Protein AF-A0A7L5Y5X2-F1 (afdb_monomer_lite)

Radius of gyration: 14.34 Å; chains: 1; bounding box: 40×26×34 Å

Sequence (90 aa):
MNVLFPSGAAMLVRKHEFLAMGGFDPLMFMYHEDVDLGWRYWLRGQRVVMCPRSVVFHAFGGTTGVEHGVPGATSWAIGITSARSGRTTT

pLDDT: mean 78.74, std 18.49, range [37.25, 95.81]

Foldseek 3Di:
DFDQFADPQAEDEDPVVCVVLVHFDPVCPDPCSRNVSSNSCVVVQWTKDWDQVAWDFDQPDPVPVDGDPDPDGDIDTHIDYIDRVPDDDD

Secondary structure (DSSP, 8-state):
-B-S---GGG----HHHHHHTTSS-TT-SSSSHHHHHHHHHHHTT---B--TT-EEE--TTTTT------SS--EEE-------TT----

Structure (mmCIF, N/CA/C/O backbone):
data_AF-A0A7L5Y5X2-F1
#
_entry.id   AF-A0A7L5Y5X2-F1
#
loop_
_atom_site.group_PDB
_atom_site.id
_atom_site.type_symbol
_atom_site.label_atom_id
_atom_site.label_alt_id
_atom_site.label_comp_id
_atom_site.label_asym_id
_atom_site.label_entity_id
_atom_site.label_seq_id
_atom_site.pdbx_PDB_ins_code
_atom_site.Cartn_x
_atom_site.Cartn_y
_atom_site.Cartn_z
_atom_site.occupancy
_atom_site.B_iso_or_equiv
_atom_site.auth_seq_id
_atom_site.auth_comp_id
_atom_site.auth_asym_id
_atom_site.auth_atom_id
_atom_site.pdbx_PDB_model_num
ATOM 1 N N . MET A 1 1 ? -11.195 -13.665 -0.610 1.00 85.75 1 MET A N 1
ATOM 2 C CA . MET A 1 1 ? -10.537 -14.060 0.663 1.00 85.75 1 MET A CA 1
ATOM 3 C C . MET A 1 1 ? -9.886 -12.836 1.296 1.00 85.75 1 MET A C 1
ATOM 5 O O . MET A 1 1 ? -9.581 -11.912 0.551 1.00 85.75 1 MET A O 1
ATOM 9 N N . ASN A 1 2 ? -9.683 -12.801 2.616 1.00 92.50 2 ASN A N 1
ATOM 10 C CA . ASN A 1 2 ? -8.889 -11.735 3.239 1.00 92.50 2 ASN A CA 1
ATOM 11 C C . ASN A 1 2 ? -7.396 -12.000 2.994 1.00 92.50 2 ASN A C 1
ATOM 13 O O . ASN A 1 2 ? -6.970 -13.149 3.095 1.00 92.50 2 ASN A O 1
ATOM 17 N N . VAL A 1 3 ? -6.622 -10.960 2.696 1.00 91.75 3 VAL A N 1
ATOM 18 C CA . VAL A 1 3 ? -5.154 -11.026 2.585 1.00 91.75 3 VAL A CA 1
ATOM 19 C C . VAL A 1 3 ? -4.528 -9.861 3.348 1.00 91.75 3 VAL A C 1
ATOM 21 O O . VAL A 1 3 ? -5.217 -8.900 3.673 1.00 91.75 3 VAL A O 1
ATOM 24 N N . LEU A 1 4 ? -3.243 -9.944 3.688 1.00 92.00 4 LEU A N 1
ATOM 25 C CA . LEU A 1 4 ? -2.593 -8.927 4.526 1.00 92.00 4 LEU A CA 1
ATOM 26 C C . LEU A 1 4 ? -2.354 -7.611 3.777 1.00 92.00 4 LEU A C 1
ATOM 28 O O . LEU A 1 4 ? -2.460 -6.541 4.368 1.00 92.00 4 LEU A O 1
ATOM 32 N N . PHE A 1 5 ? -2.082 -7.693 2.478 1.00 92.31 5 PHE A N 1
ATOM 33 C CA . PHE A 1 5 ? -1.826 -6.547 1.616 1.00 92.31 5 PHE A CA 1
ATOM 34 C C . PHE A 1 5 ? -2.164 -6.874 0.152 1.00 92.31 5 PHE A C 1
ATOM 36 O O . PHE A 1 5 ? -2.178 -8.052 -0.223 1.00 92.31 5 PHE A O 1
ATOM 43 N N . PRO A 1 6 ? -2.495 -5.863 -0.667 1.00 89.94 6 PRO A N 1
ATOM 44 C CA . PRO A 1 6 ? -2.658 -6.014 -2.108 1.00 89.94 6 PRO A CA 1
ATOM 45 C C . PRO A 1 6 ? -1.305 -6.007 -2.821 1.00 89.94 6 PRO A C 1
ATOM 47 O O . PRO A 1 6 ? -0.306 -5.585 -2.257 1.00 89.94 6 PRO A O 1
ATOM 50 N N . SER A 1 7 ? -1.297 -6.382 -4.098 1.00 88.94 7 SER A N 1
ATOM 51 C CA . SER A 1 7 ? -0.210 -5.988 -4.994 1.00 88.94 7 SER A CA 1
ATOM 52 C C . SER A 1 7 ? -0.532 -4.625 -5.608 1.00 88.94 7 SER A C 1
ATOM 54 O O . SER A 1 7 ? -1.615 -4.459 -6.173 1.00 88.94 7 SER A O 1
ATOM 56 N N . GLY A 1 8 ? 0.399 -3.670 -5.549 1.00 87.69 8 GLY A N 1
ATOM 57 C CA . GLY A 1 8 ? 0.265 -2.340 -6.155 1.00 87.69 8 GLY A CA 1
ATOM 58 C C . GLY A 1 8 ? 0.007 -2.396 -7.665 1.00 87.69 8 GLY A C 1
ATOM 59 O O . GLY A 1 8 ? -0.727 -1.571 -8.204 1.00 87.69 8 GLY A O 1
ATOM 60 N N . ALA A 1 9 ? 0.496 -3.447 -8.325 1.00 87.81 9 ALA A N 1
ATOM 61 C CA . ALA A 1 9 ? 0.237 -3.765 -9.728 1.00 87.81 9 ALA A CA 1
ATOM 62 C C . ALA A 1 9 ? -1.237 -4.077 -10.057 1.00 87.81 9 ALA A C 1
ATOM 64 O O . ALA A 1 9 ? -1.652 -3.963 -11.210 1.00 87.81 9 ALA A O 1
ATOM 65 N N . ALA A 1 10 ? -2.019 -4.529 -9.074 1.00 88.81 10 ALA A N 1
ATOM 66 C CA . ALA A 1 10 ? -3.373 -5.045 -9.270 1.00 88.81 10 ALA A CA 1
ATOM 67 C C . ALA A 1 10 ? -4.282 -4.709 -8.074 1.00 88.81 10 ALA A C 1
ATOM 69 O O . ALA A 1 10 ? -4.987 -5.566 -7.529 1.00 88.81 10 ALA A O 1
ATOM 70 N N . MET A 1 11 ? -4.278 -3.440 -7.662 1.00 90.00 11 MET A N 1
ATOM 71 C CA . MET A 1 11 ? -5.105 -2.935 -6.568 1.00 90.00 11 MET A CA 1
ATOM 72 C C . MET A 1 11 ? -6.241 -2.050 -7.083 1.00 90.00 11 MET A C 1
ATOM 74 O O . MET A 1 11 ? -6.065 -1.228 -7.979 1.00 90.00 11 MET A O 1
ATOM 78 N N . LEU A 1 12 ? -7.404 -2.163 -6.443 1.00 91.44 12 LEU A N 1
ATOM 79 C CA . LEU A 1 12 ? -8.459 -1.157 -6.517 1.00 91.44 12 LEU A CA 1
ATOM 80 C C . LEU A 1 12 ? -8.678 -0.591 -5.115 1.00 91.44 12 LEU A C 1
ATOM 82 O O . LEU A 1 12 ? -8.476 -1.281 -4.126 1.00 91.44 12 LEU A O 1
ATOM 86 N N . VAL A 1 13 ? -9.058 0.675 -4.995 1.00 90.75 13 VAL A N 1
ATOM 87 C CA . VAL A 1 13 ? -9.368 1.270 -3.694 1.00 90.75 13 VAL A CA 1
ATOM 88 C C . VAL A 1 13 ? -10.337 2.425 -3.879 1.00 90.75 13 VAL A C 1
ATOM 90 O O . VAL A 1 13 ? -10.273 3.166 -4.862 1.00 90.75 13 VAL A O 1
ATOM 93 N N . ARG A 1 14 ? -11.265 2.606 -2.936 1.00 90.81 14 ARG A N 1
ATOM 94 C CA . ARG A 1 14 ? -12.134 3.785 -2.965 1.00 90.81 14 ARG A CA 1
ATOM 95 C C . ARG A 1 14 ? -11.294 5.019 -2.670 1.00 90.81 14 ARG A C 1
ATOM 97 O O . ARG A 1 14 ? -10.668 5.096 -1.616 1.00 90.81 14 ARG A O 1
ATOM 104 N N . LYS A 1 15 ? -11.347 6.011 -3.563 1.00 93.00 15 LYS A N 1
ATOM 105 C CA . LYS A 1 15 ? -10.568 7.256 -3.454 1.00 93.00 15 LYS A CA 1
ATOM 106 C C . LYS A 1 15 ? -10.645 7.888 -2.061 1.00 93.00 15 LYS A C 1
ATOM 108 O O . LYS A 1 15 ? -9.617 8.230 -1.496 1.00 93.00 15 LYS A O 1
ATOM 113 N N . HIS A 1 16 ? -11.845 8.017 -1.493 1.00 93.44 16 HIS A N 1
ATOM 114 C CA . HIS A 1 16 ? -12.011 8.643 -0.177 1.00 93.44 16 HIS A CA 1
ATOM 115 C C . HIS A 1 16 ? -11.346 7.848 0.956 1.00 93.44 16 HIS A C 1
ATOM 117 O O . HIS A 1 16 ? -10.864 8.450 1.907 1.00 93.44 16 HIS A O 1
ATOM 123 N N . GLU A 1 17 ? -11.286 6.517 0.864 1.00 92.56 17 GLU A N 1
ATOM 124 C CA . GLU A 1 17 ? -10.617 5.691 1.874 1.00 92.56 17 GLU A CA 1
ATOM 125 C C . GLU A 1 17 ? -9.103 5.757 1.721 1.00 92.56 17 GLU A C 1
ATOM 127 O O . GLU A 1 17 ? -8.411 5.936 2.714 1.00 92.56 17 GLU A O 1
ATOM 132 N N . PHE A 1 18 ? -8.598 5.721 0.484 1.00 94.12 18 PHE A N 1
ATOM 133 C CA . PHE A 1 18 ? -7.175 5.917 0.203 1.00 94.12 18 PHE A CA 1
ATOM 134 C C . PHE A 1 18 ? -6.673 7.261 0.739 1.00 94.12 18 PHE A C 1
ATOM 136 O O . PHE A 1 18 ? -5.664 7.317 1.440 1.00 94.12 18 PHE A O 1
ATOM 143 N N . LEU A 1 19 ? -7.422 8.337 0.485 1.00 95.38 19 LEU A N 1
ATOM 144 C CA . LEU A 1 19 ? -7.101 9.662 1.012 1.00 95.38 19 LEU A CA 1
ATOM 145 C C . LEU A 1 19 ? -7.223 9.720 2.541 1.00 95.38 19 LEU A C 1
ATOM 147 O O . LEU A 1 19 ? -6.365 10.313 3.185 1.00 95.38 19 LEU A O 1
ATOM 151 N N . ALA A 1 20 ? -8.216 9.054 3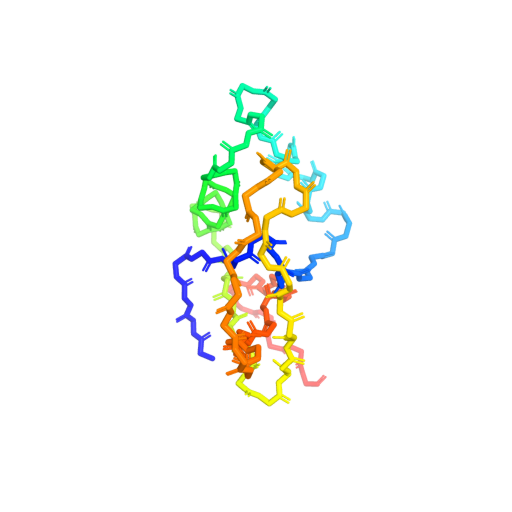.140 1.00 93.62 20 ALA A N 1
ATOM 152 C CA . ALA A 1 20 ? -8.328 8.950 4.598 1.00 93.62 20 ALA A CA 1
ATOM 153 C C . ALA A 1 20 ? -7.166 8.166 5.236 1.00 93.62 20 ALA A C 1
ATOM 155 O O . ALA A 1 20 ? -6.872 8.356 6.416 1.00 93.62 20 ALA A O 1
ATOM 156 N N . MET A 1 21 ? -6.491 7.297 4.474 1.00 93.88 21 MET A N 1
ATOM 157 C CA . MET A 1 21 ? -5.269 6.637 4.927 1.00 93.88 21 MET A CA 1
ATOM 158 C C . MET A 1 21 ? -4.033 7.548 4.867 1.00 93.88 21 MET A C 1
ATOM 160 O O . MET A 1 21 ? -3.035 7.206 5.498 1.00 93.88 21 MET A O 1
ATOM 164 N N . GLY A 1 22 ? -4.099 8.685 4.164 1.00 95.25 22 GLY A N 1
ATOM 165 C CA . GLY A 1 22 ? -2.948 9.538 3.845 1.00 95.25 22 GLY A CA 1
ATOM 166 C C . GLY A 1 22 ? -2.265 9.183 2.520 1.00 95.25 22 GLY A C 1
ATOM 167 O O . GLY A 1 22 ? -1.202 9.712 2.228 1.00 95.25 22 GLY A O 1
ATOM 168 N N . GLY A 1 23 ? -2.866 8.302 1.713 1.00 94.81 23 GLY A N 1
ATOM 169 C CA . GLY A 1 23 ? -2.269 7.799 0.478 1.00 94.81 23 GLY A CA 1
ATOM 170 C C . GLY A 1 23 ? -1.109 6.826 0.712 1.00 94.81 23 GLY A C 1
ATOM 171 O O . GLY A 1 23 ? -1.069 6.131 1.736 1.00 94.81 23 GLY A O 1
ATOM 172 N N . PHE A 1 24 ? -0.197 6.753 -0.259 1.00 95.19 24 PHE A N 1
ATOM 173 C CA . PHE A 1 24 ? 1.091 6.067 -0.117 1.00 95.19 24 PHE A CA 1
ATOM 174 C C . PHE A 1 24 ? 2.064 6.920 0.697 1.00 95.19 24 PHE A C 1
ATOM 176 O O . PHE A 1 24 ? 1.991 8.149 0.648 1.00 95.19 24 PHE A O 1
ATOM 183 N N . ASP A 1 25 ? 2.965 6.268 1.431 1.00 94.25 25 ASP A N 1
ATOM 184 C CA . ASP A 1 25 ? 4.040 6.965 2.133 1.00 94.25 25 ASP A CA 1
ATOM 185 C C . ASP A 1 25 ? 5.018 7.562 1.101 1.00 94.25 25 ASP A C 1
ATOM 187 O O . ASP A 1 25 ? 5.603 6.808 0.321 1.00 94.25 25 ASP A O 1
ATOM 191 N N . PRO A 1 26 ? 5.220 8.893 1.063 1.00 92.62 26 PRO A N 1
ATOM 192 C CA . PRO A 1 26 ? 6.127 9.524 0.105 1.00 92.62 26 PRO A CA 1
ATOM 193 C C . PRO A 1 26 ? 7.599 9.119 0.283 1.00 92.62 26 PRO A C 1
ATOM 195 O O . PRO A 1 26 ? 8.398 9.366 -0.618 1.00 92.62 26 PRO A O 1
ATOM 198 N N . LEU A 1 27 ? 7.975 8.509 1.414 1.00 93.94 27 LEU A N 1
ATOM 199 C CA . LEU A 1 27 ? 9.312 7.946 1.627 1.00 93.94 27 LEU A CA 1
ATOM 200 C C . LEU A 1 27 ? 9.506 6.599 0.909 1.00 93.94 27 LEU A C 1
ATOM 202 O O . LEU A 1 27 ? 10.643 6.164 0.722 1.00 93.94 27 LEU A O 1
ATOM 206 N N . MET A 1 28 ? 8.418 5.954 0.478 1.00 91.19 28 MET A N 1
ATOM 207 C CA . MET A 1 28 ? 8.418 4.694 -0.266 1.00 91.19 28 MET A CA 1
ATOM 208 C C . MET A 1 28 ? 8.175 4.981 -1.752 1.00 91.19 28 MET A C 1
ATOM 210 O O . MET A 1 28 ? 7.054 4.919 -2.249 1.00 91.19 28 MET A O 1
ATOM 214 N N . PHE A 1 29 ? 9.240 5.348 -2.469 1.00 79.81 29 PHE A N 1
ATOM 215 C CA . PHE A 1 29 ? 9.156 5.681 -3.897 1.00 79.81 29 PHE A CA 1
ATOM 216 C C . PHE A 1 29 ? 8.852 4.462 -4.784 1.00 79.81 29 PHE A C 1
ATOM 218 O O . PHE A 1 29 ? 8.110 4.579 -5.758 1.00 79.81 29 PHE A O 1
ATOM 225 N N . MET 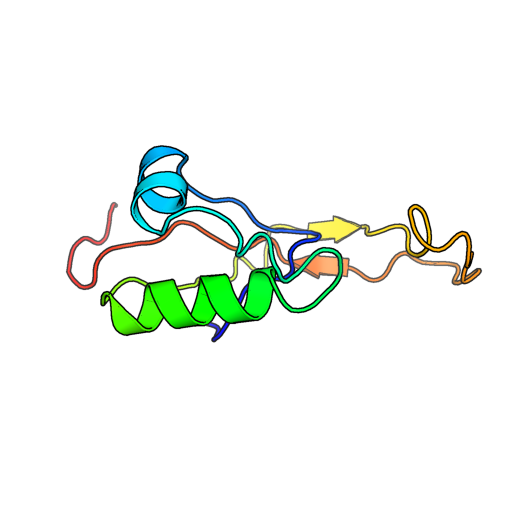A 1 30 ? 9.448 3.307 -4.473 1.00 83.19 30 MET A N 1
ATOM 226 C CA . MET A 1 30 ? 9.286 2.076 -5.242 1.00 83.19 30 MET A CA 1
ATOM 227 C C . MET A 1 30 ? 9.407 0.868 -4.312 1.00 83.19 30 MET A C 1
ATOM 229 O O . MET A 1 30 ? 10.448 0.695 -3.675 1.00 83.19 30 MET A O 1
ATOM 233 N N . TYR A 1 31 ? 8.367 0.033 -4.318 1.00 85.62 31 TYR A N 1
ATOM 234 C CA . TYR A 1 31 ? 8.178 -1.168 -3.505 1.00 85.62 31 TYR A CA 1
ATOM 235 C C . TYR A 1 31 ? 7.744 -0.919 -2.057 1.00 85.62 31 TYR A C 1
ATOM 237 O O . TYR A 1 31 ? 8.175 0.020 -1.390 1.00 85.62 31 TYR A O 1
ATOM 245 N N . HIS A 1 32 ? 6.943 -1.867 -1.562 1.00 92.88 32 HIS A N 1
ATOM 246 C CA . HIS A 1 32 ? 6.414 -1.954 -0.199 1.00 92.88 32 HIS A CA 1
ATOM 247 C C . HIS A 1 32 ? 5.375 -0.895 0.188 1.00 92.88 32 HIS A C 1
ATOM 249 O O . HIS A 1 32 ? 4.746 -1.041 1.238 1.00 92.88 32 HIS A O 1
ATOM 255 N N . GLU A 1 33 ? 5.118 0.107 -0.652 1.00 94.69 33 G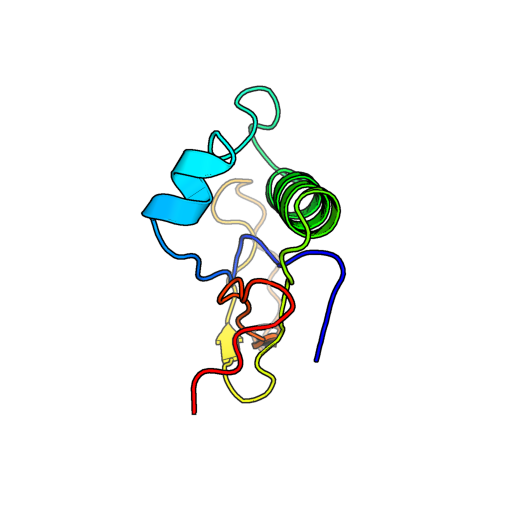LU A N 1
ATOM 256 C CA . GLU A 1 33 ? 4.079 1.110 -0.411 1.00 94.69 33 GLU A CA 1
ATOM 257 C C . GLU A 1 33 ? 2.670 0.491 -0.348 1.00 94.69 33 GLU A C 1
ATOM 259 O O . GLU A 1 33 ? 1.796 0.945 0.394 1.00 94.69 33 GLU A O 1
ATOM 264 N N . ASP A 1 34 ? 2.457 -0.586 -1.102 1.00 92.69 34 ASP A N 1
ATOM 265 C CA . ASP A 1 34 ? 1.244 -1.398 -1.123 1.00 92.69 34 ASP A CA 1
ATOM 266 C C . ASP A 1 34 ? 1.104 -2.282 0.129 1.00 92.69 34 ASP A C 1
ATOM 268 O O . ASP A 1 34 ? 0.008 -2.389 0.694 1.00 92.69 34 ASP A O 1
ATOM 272 N N . VAL A 1 35 ? 2.213 -2.857 0.607 1.00 94.62 35 VAL A N 1
ATOM 273 C CA . VAL A 1 35 ? 2.297 -3.622 1.862 1.00 94.62 35 VAL A CA 1
ATOM 274 C C . VAL A 1 35 ? 1.939 -2.748 3.061 1.00 94.62 35 VAL A C 1
ATOM 276 O O . VAL A 1 35 ? 1.053 -3.112 3.842 1.00 94.62 35 VAL A O 1
ATOM 279 N N . ASP A 1 36 ? 2.587 -1.587 3.179 1.00 95.81 36 ASP A N 1
ATOM 280 C CA . ASP A 1 36 ? 2.324 -0.602 4.231 1.00 95.81 36 ASP A CA 1
ATOM 281 C C . ASP A 1 36 ? 0.851 -0.169 4.232 1.00 95.81 36 ASP A C 1
ATOM 283 O O . ASP A 1 36 ? 0.165 -0.227 5.260 1.00 95.81 36 ASP A O 1
ATOM 287 N N . LEU A 1 37 ? 0.327 0.197 3.058 1.00 94.00 37 LEU A N 1
ATOM 288 C CA . LEU A 1 37 ? -1.065 0.606 2.921 1.00 94.00 37 LEU A CA 1
ATOM 289 C C . LEU A 1 37 ? -2.022 -0.505 3.378 1.00 94.00 37 LEU A C 1
ATOM 291 O O . LEU A 1 37 ? -2.970 -0.232 4.120 1.00 94.00 37 LEU A O 1
ATOM 295 N N . GLY A 1 38 ? -1.771 -1.754 2.974 1.00 93.81 38 GLY A N 1
ATOM 296 C CA . GLY A 1 38 ? -2.569 -2.910 3.380 1.00 93.81 38 GLY A CA 1
ATOM 297 C C . GLY A 1 38 ? -2.615 -3.096 4.897 1.00 93.81 38 GLY A C 1
ATOM 298 O O . GLY A 1 38 ? -3.694 -3.259 5.473 1.00 93.81 38 GLY A O 1
ATOM 299 N N . TRP A 1 39 ? -1.468 -2.981 5.564 1.00 94.69 39 TRP A N 1
ATOM 300 C CA . TRP A 1 39 ? -1.382 -3.032 7.024 1.00 94.69 39 TRP A CA 1
ATOM 301 C C . TRP A 1 39 ? -2.131 -1.883 7.704 1.00 94.69 39 TRP A C 1
ATOM 303 O O . TRP A 1 39 ? -2.886 -2.121 8.651 1.00 94.69 39 TRP A O 1
ATOM 313 N N . ARG A 1 40 ? -2.005 -0.648 7.200 1.00 95.06 40 ARG A N 1
ATOM 314 C CA . ARG A 1 40 ? -2.755 0.506 7.729 1.00 95.06 40 ARG A CA 1
ATOM 315 C C . ARG A 1 40 ? -4.270 0.317 7.633 1.00 95.06 40 ARG A C 1
ATOM 317 O O . ARG A 1 40 ? -4.984 0.720 8.554 1.00 95.06 40 ARG A O 1
ATOM 324 N N . TYR A 1 41 ? -4.766 -0.332 6.577 1.00 94.50 41 TYR A N 1
AT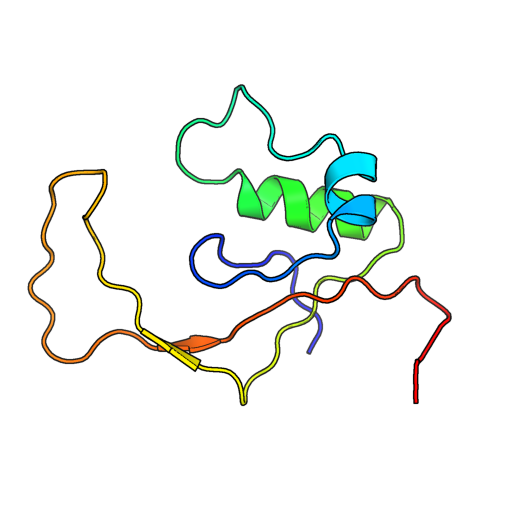OM 325 C CA . TYR A 1 41 ? -6.179 -0.714 6.476 1.00 94.50 41 TYR A CA 1
ATOM 326 C C . TYR A 1 41 ? -6.595 -1.668 7.606 1.00 94.50 41 TYR A C 1
ATOM 328 O O . TYR A 1 41 ? -7.603 -1.424 8.275 1.00 94.50 41 TYR A O 1
ATOM 336 N N . TRP A 1 42 ? -5.813 -2.720 7.867 1.00 94.00 42 TRP A N 1
ATOM 337 C CA . TRP A 1 42 ? -6.090 -3.668 8.953 1.00 94.00 42 TRP A CA 1
ATOM 338 C C . TRP A 1 42 ? -6.092 -3.002 10.331 1.00 94.00 42 TRP A C 1
ATOM 340 O O . TRP A 1 42 ? -7.029 -3.200 11.106 1.00 94.00 42 TRP A O 1
ATOM 350 N N . LEU A 1 43 ? -5.101 -2.151 10.613 1.00 95.12 43 LEU A N 1
ATOM 351 C CA . LEU A 1 43 ? -4.999 -1.413 11.878 1.00 95.12 43 LEU A CA 1
ATOM 352 C C . LEU A 1 43 ? -6.185 -0.465 12.122 1.00 95.12 43 LEU A C 1
ATOM 354 O O . LEU A 1 43 ? -6.492 -0.143 13.267 1.00 95.12 43 LEU A O 1
ATOM 358 N N . ARG A 1 44 ? -6.889 -0.046 11.063 1.00 92.50 44 ARG A N 1
ATOM 359 C CA . ARG A 1 44 ? -8.107 0.779 11.145 1.00 92.50 44 ARG A CA 1
ATOM 360 C C . ARG A 1 44 ? -9.411 -0.023 11.079 1.00 92.50 44 ARG A C 1
ATOM 362 O O . ARG A 1 44 ? -10.477 0.553 10.856 1.00 92.50 44 ARG A O 1
ATOM 369 N N . GLY A 1 45 ? -9.353 -1.343 11.266 1.00 91.56 45 GLY A N 1
ATOM 370 C CA . GLY A 1 45 ? -10.533 -2.217 11.256 1.00 91.56 45 GLY A CA 1
ATOM 371 C C . GLY A 1 45 ? -11.182 -2.367 9.875 1.00 91.56 45 GLY A C 1
ATOM 372 O O . GLY A 1 45 ? -12.332 -2.802 9.755 1.00 91.56 45 GLY A O 1
ATOM 373 N N . GLN A 1 46 ? -10.467 -1.984 8.819 1.00 92.94 46 GLN A N 1
ATOM 374 C CA . GLN A 1 46 ? -10.846 -2.278 7.446 1.00 92.94 46 GLN A CA 1
ATOM 375 C C . GLN A 1 46 ? -10.234 -3.617 7.028 1.00 92.94 46 GLN A C 1
ATOM 377 O O . GLN A 1 46 ? -9.512 -4.269 7.780 1.00 92.94 46 GLN A O 1
ATOM 382 N N . ARG A 1 47 ? -10.582 -4.066 5.825 1.00 90.75 47 ARG A N 1
ATOM 383 C CA . ARG A 1 47 ? -10.122 -5.344 5.289 1.00 90.75 47 ARG A CA 1
ATOM 384 C C . ARG A 1 47 ? -9.517 -5.156 3.924 1.00 90.75 47 ARG A C 1
ATOM 386 O O . ARG A 1 47 ? -10.021 -4.380 3.114 1.00 90.75 47 ARG A O 1
ATOM 393 N N . VAL A 1 48 ? -8.511 -5.968 3.666 1.00 92.69 48 VAL A N 1
ATOM 394 C CA . VAL A 1 48 ? -7.935 -6.154 2.350 1.00 92.69 48 VAL A CA 1
ATOM 395 C C . VAL A 1 48 ? -8.444 -7.485 1.801 1.00 92.69 48 VAL A C 1
ATOM 397 O O . VAL A 1 48 ? -8.286 -8.533 2.431 1.00 92.69 48 VAL A O 1
ATOM 400 N N . VAL A 1 49 ? -9.117 -7.443 0.650 1.00 91.38 49 VAL A N 1
ATOM 401 C CA . VAL A 1 49 ? -9.779 -8.610 0.054 1.00 91.38 49 VAL A CA 1
ATOM 402 C C . VAL A 1 49 ? -9.259 -8.880 -1.351 1.00 91.38 49 VAL A C 1
ATOM 404 O O . VAL A 1 49 ? -9.172 -7.970 -2.170 1.00 91.38 49 VAL A O 1
ATOM 407 N N . MET A 1 50 ? -8.962 -10.146 -1.629 1.00 87.62 50 MET A N 1
ATOM 408 C CA . MET A 1 50 ? -8.612 -10.646 -2.958 1.00 87.62 50 MET A CA 1
ATOM 409 C C . MET A 1 50 ? -9.853 -11.211 -3.660 1.00 87.62 50 MET A C 1
ATOM 411 O O . MET A 1 50 ? -10.643 -11.951 -3.050 1.00 87.62 50 MET A O 1
ATOM 415 N N . CYS A 1 51 ? -10.002 -10.852 -4.939 1.00 87.94 51 CYS A N 1
ATOM 416 C CA . CYS A 1 51 ? -11.037 -11.329 -5.849 1.00 87.94 51 CYS A CA 1
ATOM 417 C C . CYS A 1 51 ? -10.430 -12.333 -6.849 1.00 87.94 51 CYS A C 1
ATOM 419 O O . CYS A 1 51 ? -9.875 -11.920 -7.866 1.00 87.94 51 CYS A O 1
ATOM 421 N N . PRO A 1 52 ? -10.554 -13.655 -6.618 1.00 84.00 52 PRO A N 1
ATOM 422 C CA . PRO A 1 52 ? -9.836 -14.661 -7.409 1.00 84.00 52 PRO A CA 1
ATOM 423 C C . PRO A 1 52 ? -10.293 -14.731 -8.872 1.00 84.00 52 PRO A C 1
ATOM 425 O O . PRO A 1 52 ? -9.564 -15.227 -9.720 1.00 84.00 52 PRO A O 1
ATOM 428 N N . ARG A 1 53 ? -11.499 -14.236 -9.182 1.00 86.25 53 ARG A N 1
ATOM 429 C CA . ARG A 1 53 ? -12.026 -14.208 -10.556 1.00 86.25 53 ARG A CA 1
ATOM 430 C C . ARG A 1 53 ? -11.551 -13.008 -11.374 1.00 86.25 53 ARG A C 1
ATOM 432 O O . ARG A 1 53 ? -11.917 -12.893 -12.537 1.00 86.25 53 ARG A O 1
ATOM 439 N N . SER A 1 54 ? -10.842 -12.068 -10.760 1.00 84.00 54 SER A N 1
ATOM 440 C CA . SER A 1 54 ? -10.404 -10.842 -11.412 1.00 84.00 54 SER A CA 1
ATOM 441 C C . SER A 1 54 ? -8.911 -10.942 -11.663 1.00 84.00 54 SER A C 1
ATOM 443 O O . SER A 1 54 ? -8.148 -10.963 -10.708 1.00 84.00 54 SER A O 1
ATOM 445 N N . VAL A 1 55 ? -8.509 -11.069 -12.926 1.00 84.19 55 VAL A N 1
ATOM 446 C CA . VAL A 1 55 ? -7.136 -11.413 -13.317 1.00 84.19 55 VAL A CA 1
ATOM 447 C C . VAL A 1 55 ? -6.500 -10.251 -14.070 1.00 84.19 55 VAL A C 1
ATOM 449 O O . VAL A 1 55 ? -7.087 -9.748 -15.027 1.00 84.19 55 V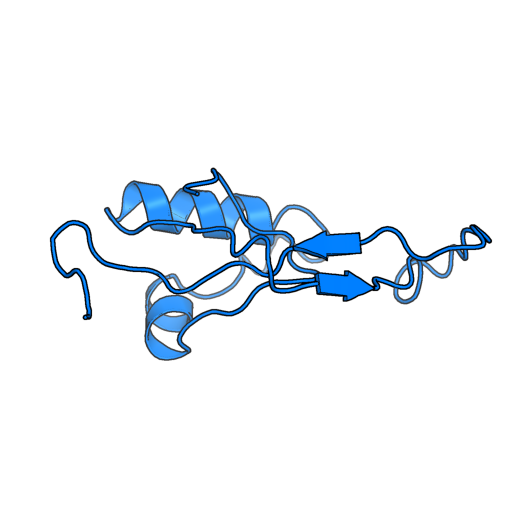AL A O 1
ATOM 452 N N . VAL A 1 56 ? -5.298 -9.851 -13.650 1.00 81.06 56 VAL A N 1
ATOM 453 C CA . VAL A 1 56 ? -4.450 -8.872 -14.344 1.00 81.06 56 VAL A CA 1
ATOM 454 C C . VAL A 1 56 ? -3.151 -9.543 -14.770 1.00 81.06 56 VAL A C 1
ATOM 456 O O . VAL A 1 56 ? -2.552 -10.310 -14.014 1.00 81.06 56 VAL A O 1
ATOM 459 N N . PHE A 1 57 ? -2.720 -9.233 -15.990 1.00 82.88 57 PHE A N 1
ATOM 460 C CA . PHE A 1 57 ? -1.426 -9.625 -16.532 1.00 82.88 57 PHE A CA 1
ATOM 461 C C . PHE A 1 57 ? -0.446 -8.470 -16.345 1.00 82.88 57 PHE A C 1
ATOM 463 O O . PHE A 1 57 ? -0.618 -7.409 -16.943 1.00 82.88 57 PHE A O 1
ATOM 470 N N . HIS A 1 58 ? 0.558 -8.665 -15.492 1.00 78.69 58 HIS A N 1
ATOM 471 C CA . HIS A 1 58 ? 1.539 -7.628 -15.192 1.00 78.69 58 HIS A CA 1
ATOM 472 C C . HIS A 1 58 ? 2.808 -7.816 -16.029 1.00 78.69 58 HIS A C 1
ATOM 474 O O . HIS A 1 58 ? 3.568 -8.763 -15.816 1.00 78.69 58 HIS A O 1
ATOM 480 N N . ALA A 1 59 ? 3.057 -6.891 -16.956 1.00 82.00 59 ALA A N 1
ATOM 481 C CA . ALA A 1 59 ? 4.336 -6.797 -17.648 1.00 82.00 59 ALA A CA 1
ATOM 482 C C . ALA A 1 59 ? 5.383 -6.208 -16.688 1.00 82.00 59 ALA A C 1
ATOM 484 O O . ALA A 1 59 ? 5.307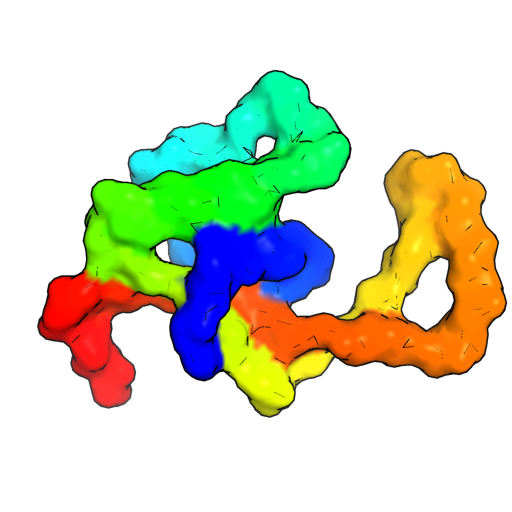 -5.045 -16.295 1.00 82.00 59 ALA A O 1
ATOM 485 N N . PHE A 1 60 ? 6.335 -7.033 -16.258 1.00 78.75 60 PHE A N 1
ATOM 486 C CA . PHE A 1 60 ? 7.389 -6.619 -15.334 1.00 78.75 60 PHE A CA 1
ATOM 487 C C . PHE A 1 60 ? 8.438 -5.739 -16.019 1.00 78.75 60 PHE A C 1
ATOM 489 O O . PHE A 1 60 ? 8.759 -5.949 -17.184 1.00 78.75 60 PHE A O 1
ATOM 496 N N . GLY A 1 61 ? 9.012 -4.796 -15.265 1.00 78.94 61 GLY A N 1
ATOM 497 C CA . GLY A 1 61 ? 10.227 -4.093 -15.685 1.00 78.94 61 GLY A CA 1
ATOM 498 C C . GLY A 1 61 ? 10.060 -2.695 -16.268 1.00 78.94 61 GLY A C 1
ATOM 499 O O . GLY A 1 61 ? 11.069 -2.054 -16.538 1.00 78.94 61 GLY A O 1
ATOM 500 N N . GLY A 1 62 ? 8.831 -2.189 -16.427 1.00 81.94 62 GLY A N 1
ATOM 501 C CA . GLY A 1 62 ? 8.591 -0.886 -17.067 1.00 81.94 62 GLY A CA 1
ATOM 502 C C . GLY A 1 62 ? 9.345 0.285 -16.420 1.00 81.94 62 GLY A C 1
ATOM 503 O O . GLY A 1 62 ? 9.899 1.120 -17.127 1.00 81.94 62 GLY A O 1
ATOM 504 N N . THR A 1 63 ? 9.420 0.324 -15.085 1.00 81.56 63 THR A N 1
ATOM 505 C CA . THR A 1 63 ? 10.114 1.396 -14.342 1.00 81.56 63 THR A CA 1
ATOM 506 C C . THR A 1 63 ? 11.606 1.122 -14.153 1.00 81.56 63 THR A C 1
ATOM 508 O O . THR A 1 63 ? 12.413 2.045 -14.178 1.00 81.56 63 THR A O 1
ATOM 511 N N . THR A 1 64 ? 11.994 -0.139 -13.949 1.00 81.69 64 THR A N 1
ATOM 512 C CA . THR A 1 64 ? 13.392 -0.515 -13.676 1.00 81.69 64 THR A CA 1
ATOM 513 C C . THR A 1 64 ? 14.226 -0.698 -14.942 1.00 81.69 64 THR A C 1
ATOM 515 O O . THR A 1 64 ? 15.443 -0.823 -14.845 1.00 81.69 64 THR A O 1
ATOM 518 N N . GLY A 1 65 ? 13.596 -0.753 -16.120 1.00 77.12 65 GLY A N 1
ATOM 519 C CA . GLY A 1 65 ? 14.256 -1.079 -17.388 1.00 77.12 65 GLY A CA 1
ATOM 520 C C . GLY A 1 65 ? 14.693 -2.543 -17.490 1.00 77.12 65 GLY A C 1
ATOM 521 O O . GLY A 1 65 ? 15.396 -2.915 -18.426 1.00 77.12 65 GLY A O 1
ATOM 522 N N . VAL A 1 66 ? 14.298 -3.379 -16.526 1.00 71.12 66 VAL A N 1
ATOM 523 C CA . VAL A 1 66 ? 14.656 -4.795 -16.480 1.00 71.12 66 VAL A CA 1
ATOM 524 C C . VAL A 1 66 ? 13.529 -5.602 -17.106 1.00 71.12 66 VAL A C 1
ATOM 526 O O . VAL A 1 66 ? 12.578 -5.984 -16.430 1.00 71.12 66 VAL A O 1
ATOM 529 N N . GLU A 1 67 ? 13.633 -5.880 -18.400 1.00 60.09 67 GLU A N 1
ATOM 530 C CA . GLU A 1 67 ? 12.685 -6.757 -19.081 1.00 60.09 67 GLU A CA 1
ATOM 531 C C . GLU A 1 67 ? 13.003 -8.216 -18.719 1.00 60.09 67 GLU A C 1
ATOM 533 O O . GLU A 1 67 ? 14.035 -8.772 -19.096 1.00 60.09 67 GLU A O 1
ATOM 538 N N . HIS A 1 68 ? 12.147 -8.856 -17.924 1.00 56.09 68 HIS A N 1
ATOM 539 C CA . HIS A 1 68 ? 12.200 -10.307 -17.766 1.00 56.09 68 HIS A CA 1
ATOM 540 C C . HIS A 1 68 ? 11.349 -10.921 -18.871 1.00 56.09 68 HIS A C 1
ATOM 542 O O . HIS A 1 68 ? 10.121 -10.921 -18.793 1.00 56.09 68 HIS A O 1
ATOM 548 N N . GLY A 1 69 ? 12.011 -11.427 -19.913 1.00 46.50 69 GLY A N 1
ATOM 549 C CA . GLY A 1 69 ? 11.380 -12.206 -20.972 1.00 46.50 69 GLY A CA 1
ATOM 550 C C . GLY A 1 69 ? 10.829 -13.515 -20.414 1.00 46.50 69 GLY A C 1
ATOM 551 O O . GLY A 1 69 ? 11.497 -14.543 -20.462 1.00 46.50 69 GLY A O 1
ATOM 552 N N . VAL A 1 70 ? 9.615 -13.481 -19.867 1.00 50.00 70 VAL A N 1
ATOM 553 C CA . VAL A 1 70 ? 8.870 -14.681 -19.479 1.00 50.00 70 VAL A CA 1
ATOM 554 C C . VAL A 1 70 ? 7.650 -14.785 -20.395 1.00 50.00 70 VAL A C 1
ATOM 556 O O . VAL A 1 70 ? 6.710 -13.998 -20.253 1.00 50.00 70 VAL A O 1
ATOM 559 N N . PRO A 1 71 ? 7.637 -15.716 -21.365 1.00 42.62 71 PRO A N 1
ATOM 560 C CA . PRO A 1 71 ? 6.442 -15.999 -22.148 1.00 42.62 71 PRO A CA 1
ATOM 561 C C . PRO A 1 71 ? 5.334 -16.510 -21.217 1.00 42.62 71 PRO A C 1
ATOM 563 O O . PRO A 1 71 ? 5.505 -17.530 -20.554 1.00 42.62 71 PRO A O 1
ATOM 566 N N . GLY A 1 72 ? 4.200 -15.806 -21.169 1.00 48.84 72 GLY A N 1
ATOM 567 C CA . GLY A 1 72 ? 3.067 -16.147 -20.303 1.00 48.84 72 GLY A CA 1
ATOM 568 C C . GLY A 1 72 ? 3.040 -15.291 -19.042 1.00 48.84 72 GLY A C 1
ATOM 569 O O . GLY A 1 72 ? 3.550 -15.675 -17.993 1.00 48.84 72 GLY A O 1
ATOM 570 N N . ALA A 1 73 ? 2.438 -14.110 -19.165 1.00 43.41 73 ALA A N 1
ATOM 571 C CA . ALA A 1 73 ? 2.271 -13.155 -18.083 1.00 43.41 73 ALA A CA 1
ATOM 572 C C . ALA A 1 73 ? 1.729 -13.828 -16.809 1.00 43.41 73 ALA A C 1
ATOM 574 O O . ALA A 1 73 ? 0.688 -14.488 -16.823 1.00 43.41 73 ALA A O 1
ATOM 575 N N . THR A 1 74 ? 2.454 -13.665 -15.704 1.00 46.62 74 THR A N 1
ATOM 576 C CA . THR A 1 74 ? 2.055 -14.204 -14.407 1.00 46.62 74 THR A CA 1
ATOM 577 C C . THR A 1 74 ? 0.781 -13.489 -13.960 1.00 46.62 74 THR A C 1
ATOM 579 O O . THR A 1 74 ? 0.743 -12.271 -13.789 1.00 46.62 74 THR A O 1
ATOM 582 N N . SER A 1 75 ? -0.308 -14.249 -13.869 1.00 40.06 75 SER A N 1
ATOM 583 C CA . SER A 1 75 ? -1.609 -13.757 -13.432 1.00 40.06 75 SER A CA 1
ATOM 584 C C . SER A 1 75 ? -1.542 -13.350 -11.965 1.00 40.06 75 SER A C 1
ATOM 586 O O . SER A 1 75 ? -1.196 -14.186 -11.127 1.00 40.06 75 SER A O 1
ATOM 588 N N . TRP A 1 76 ? -1.965 -12.134 -11.630 1.00 51.69 76 TRP A N 1
ATOM 589 C CA . TRP A 1 76 ? -2.202 -11.755 -10.237 1.00 51.69 76 TRP A CA 1
ATOM 590 C C . TRP A 1 76 ? -3.621 -11.215 -10.078 1.00 51.69 76 TRP A C 1
ATOM 592 O O . TRP A 1 76 ? -4.130 -10.462 -10.912 1.00 51.69 76 TRP A O 1
ATOM 602 N N . ALA A 1 77 ? -4.296 -11.705 -9.039 1.00 45.19 77 ALA A N 1
ATOM 603 C CA . ALA A 1 77 ? -5.698 -11.431 -8.783 1.00 45.19 77 ALA A CA 1
ATOM 604 C C . ALA A 1 77 ? -5.896 -10.008 -8.243 1.00 45.19 77 ALA A C 1
ATOM 606 O O . ALA A 1 77 ? -5.163 -9.583 -7.350 1.00 45.19 77 ALA A O 1
ATOM 607 N N . ILE A 1 78 ? -6.913 -9.295 -8.734 1.00 49.72 78 ILE A N 1
ATOM 608 C CA . ILE A 1 78 ? -7.231 -7.942 -8.264 1.00 49.72 78 ILE A CA 1
ATOM 609 C C . ILE A 1 78 ? -7.725 -7.991 -6.815 1.00 49.72 78 ILE A C 1
ATOM 611 O O . ILE A 1 78 ? -8.591 -8.798 -6.453 1.00 49.72 78 ILE A O 1
ATOM 615 N N . GLY A 1 79 ? -7.240 -7.062 -5.994 1.00 50.16 79 GLY A N 1
ATOM 616 C CA . GLY A 1 79 ? -7.829 -6.760 -4.696 1.00 50.16 79 GLY A CA 1
ATOM 617 C C . GLY A 1 79 ? -7.719 -5.281 -4.350 1.00 50.16 79 GLY A C 1
ATOM 618 O O . GLY A 1 79 ? -6.622 -4.780 -4.160 1.00 50.16 79 GLY A O 1
ATOM 619 N N . ILE A 1 80 ? -8.846 -4.575 -4.222 1.00 55.62 80 ILE A N 1
ATOM 620 C CA . ILE A 1 80 ? -9.446 -4.262 -2.910 1.00 55.62 80 ILE A CA 1
ATOM 621 C C . ILE A 1 80 ? -10.738 -3.436 -3.097 1.00 55.62 80 ILE A C 1
ATOM 623 O O . ILE A 1 80 ? -10.835 -2.447 -3.815 1.00 55.62 80 ILE A O 1
ATOM 627 N N . THR A 1 81 ? -11.763 -3.811 -2.342 1.00 53.88 81 THR A N 1
ATOM 628 C CA . THR A 1 81 ? -12.682 -2.840 -1.747 1.00 53.88 81 THR A CA 1
ATOM 629 C C . THR A 1 81 ? -12.417 -2.930 -0.258 1.00 53.88 81 THR A C 1
ATOM 631 O O . THR A 1 81 ? -12.523 -4.035 0.282 1.00 53.88 81 THR A O 1
ATOM 634 N N . SER A 1 82 ? -12.074 -1.843 0.434 1.00 54.38 82 SER A N 1
ATOM 635 C CA . SER A 1 82 ? -12.120 -1.935 1.890 1.00 54.38 82 SER A CA 1
ATOM 636 C C . SER A 1 82 ? -13.590 -2.150 2.268 1.00 54.38 82 SER A C 1
ATOM 638 O O . SER A 1 82 ? -14.497 -1.590 1.653 1.00 54.38 82 SER A O 1
ATOM 640 N N . ALA A 1 83 ? -13.875 -3.021 3.217 1.00 55.31 83 ALA A N 1
ATOM 641 C CA . ALA A 1 83 ? -15.194 -3.108 3.819 1.00 55.31 83 ALA A CA 1
ATOM 642 C C . ALA A 1 83 ? -14.959 -3.005 5.314 1.00 55.31 83 ALA A C 1
ATOM 644 O O . ALA A 1 83 ? -14.258 -3.849 5.879 1.00 55.31 83 ALA A O 1
ATOM 645 N N . ARG A 1 84 ? -15.506 -1.951 5.926 1.00 59.06 84 ARG A N 1
ATOM 646 C CA . ARG A 1 84 ? -15.508 -1.771 7.380 1.00 59.06 84 ARG A CA 1
ATOM 647 C C . ARG A 1 84 ? -16.038 -3.066 8.002 1.00 59.06 84 ARG A C 1
ATOM 649 O O . ARG A 1 84 ? -17.043 -3.596 7.511 1.00 59.06 84 ARG A O 1
ATOM 656 N N . SER A 1 85 ? -15.352 -3.609 9.006 1.00 55.19 85 SER A N 1
ATOM 657 C CA . SER A 1 85 ? -15.858 -4.768 9.743 1.00 55.19 85 SER A CA 1
ATOM 658 C C . SER A 1 85 ? -17.280 -4.443 10.232 1.00 55.19 85 SER A C 1
ATOM 660 O O . SER A 1 85 ? -17.490 -3.504 10.991 1.00 55.19 85 SER A O 1
ATOM 662 N N . GLY A 1 86 ? -18.288 -5.125 9.676 1.00 54.91 86 GLY A N 1
ATOM 663 C CA . GLY A 1 86 ? -19.702 -4.910 10.018 1.00 54.91 86 GLY A CA 1
ATOM 664 C C . GLY A 1 86 ? -20.624 -4.363 8.921 1.00 54.91 86 GLY A C 1
ATOM 665 O O . GLY A 1 86 ? -21.826 -4.307 9.153 1.00 54.91 86 GLY A O 1
ATOM 666 N N . ARG A 1 87 ? -20.141 -4.011 7.718 1.00 49.66 87 ARG A N 1
ATOM 667 C CA . ARG A 1 87 ? -21.038 -3.669 6.592 1.00 49.66 87 ARG A CA 1
ATOM 668 C C . ARG A 1 87 ? -20.782 -4.580 5.395 1.00 49.66 87 ARG A C 1
ATOM 670 O O . ARG A 1 87 ? -19.954 -4.294 4.534 1.00 49.66 87 ARG A O 1
ATOM 677 N N . THR A 1 88 ? -21.484 -5.707 5.378 1.00 43.78 88 THR A N 1
ATOM 678 C CA . THR A 1 88 ? -21.631 -6.562 4.199 1.00 43.78 88 THR A CA 1
ATOM 679 C C . THR A 1 88 ? -22.589 -5.843 3.254 1.00 43.78 88 THR A C 1
ATOM 681 O O . THR A 1 88 ? -23.779 -5.758 3.533 1.00 43.78 88 THR A O 1
ATOM 684 N N . THR A 1 89 ? -22.080 -5.241 2.183 1.00 40.69 89 THR A N 1
ATOM 685 C CA . THR A 1 89 ? -22.935 -4.823 1.068 1.00 40.69 89 THR A CA 1
ATOM 686 C C . THR A 1 89 ? -23.331 -6.082 0.306 1.00 40.69 89 THR A C 1
ATOM 688 O O . THR A 1 89 ? -22.464 -6.729 -0.283 1.00 40.69 89 THR A O 1
ATOM 691 N N . THR A 1 90 ? -24.608 -6.447 0.422 1.00 37.25 90 THR A N 1
ATOM 692 C CA . THR A 1 90 ? -25.360 -7.242 -0.561 1.00 37.25 90 THR A CA 1
ATOM 693 C C . THR A 1 90 ? -25.364 -6.561 -1.916 1.00 37.25 90 THR A C 1
ATOM 695 O O . THR A 1 90 ? -25.460 -5.310 -1.911 1.00 37.25 90 THR A O 1
#